Protein AF-A0A803N6E9-F1 (afdb_monomer_lite)

InterPro domains:
  IPR019165 Peptidase M76, ATP23 [PF09768] (80-128)
  IPR019165 Peptidase M76, ATP23 [PTHR21711] (81-131)

Secondary structure (DSSP, 8-state):
----------------------S--HHHHHHHHHHHHTSHHHHHHHHHHHHTT----TTSEE----SS--S-EEETTTEEE-SS-SHHHHHHHHHHHHTTSTT--HHHHHHHHHHHHHHHHH--TTSSS--

Sequence (131 aa):
MEGEAADAKGGTESFSSMVYGDGVSVEECQEMIQRSLRTPMVRFLMENLEKSGCSIGDNFIKAVDCKRKLSGGYVRGGGIMLRGHEQDCVKRRVMKSVMANPHCSETAAKDAMEAVWETCYNDTRPFDRAP

pLDDT: mean 72.36, std 19.23, range [27.7, 93.5]

Structure (mmCIF, N/CA/C/O backbone):
data_AF-A0A803N6E9-F1
#
_entry.id   AF-A0A803N6E9-F1
#
loop_
_atom_site.group_PDB
_atom_site.id
_atom_site.type_symbol
_atom_site.label_atom_id
_atom_site.label_alt_id
_atom_site.label_comp_id
_atom_site.label_asym_id
_atom_site.label_entity_id
_atom_site.label_seq_id
_atom_site.pdbx_PDB_ins_code
_atom_site.Cartn_x
_atom_site.Cartn_y
_atom_site.Cartn_z
_atom_site.occupancy
_atom_site.B_iso_or_equiv
_atom_site.auth_seq_id
_atom_site.auth_comp_id
_atom_site.auth_asym_id
_atom_site.auth_atom_id
_atom_site.pdbx_PDB_model_num
ATOM 1 N N . MET A 1 1 ? 16.951 -7.589 -60.713 1.00 31.94 1 MET A N 1
ATOM 2 C CA . MET A 1 1 ? 18.395 -7.509 -60.454 1.00 31.94 1 MET A CA 1
ATOM 3 C C . MET A 1 1 ? 18.530 -6.630 -59.224 1.00 31.94 1 MET A C 1
ATOM 5 O O . MET A 1 1 ? 18.280 -5.440 -59.336 1.00 31.94 1 MET A O 1
ATOM 9 N N . GLU A 1 2 ? 18.255 -7.250 -58.076 1.00 34.12 2 GLU A N 1
ATOM 10 C CA . GLU A 1 2 ? 19.236 -7.604 -57.018 1.00 34.12 2 GLU A CA 1
ATOM 11 C C . GLU A 1 2 ? 19.085 -6.533 -55.915 1.00 34.12 2 GLU A C 1
ATOM 13 O O . GLU A 1 2 ? 19.160 -5.351 -56.216 1.00 34.12 2 GLU A O 1
ATOM 18 N N . GLY A 1 3 ? 18.685 -6.796 -54.668 1.00 27.70 3 GLY A N 1
ATOM 19 C CA . GLY A 1 3 ? 18.724 -8.030 -53.885 1.00 27.70 3 GLY A CA 1
ATOM 20 C C . GLY A 1 3 ? 20.096 -8.204 -53.238 1.00 27.70 3 GLY A C 1
ATOM 21 O O . GLY A 1 3 ? 20.999 -8.587 -53.958 1.00 27.70 3 GLY A O 1
ATOM 22 N N . GLU A 1 4 ? 20.211 -7.856 -51.944 1.00 28.38 4 GLU A N 1
ATOM 23 C CA . GLU A 1 4 ? 21.059 -8.406 -50.844 1.00 28.38 4 GLU A CA 1
ATOM 24 C C . GLU A 1 4 ? 21.015 -7.355 -49.689 1.00 28.38 4 GLU A C 1
ATOM 26 O O . GLU A 1 4 ? 21.239 -6.178 -49.957 1.00 28.38 4 GLU A O 1
ATOM 31 N N . ALA A 1 5 ? 20.537 -7.557 -48.443 1.00 33.16 5 ALA A N 1
ATOM 32 C CA . ALA A 1 5 ? 20.855 -8.524 -47.365 1.00 33.16 5 ALA A CA 1
ATOM 33 C C . ALA A 1 5 ? 22.368 -8.558 -47.040 1.00 33.16 5 ALA A C 1
ATOM 35 O O . ALA A 1 5 ? 23.160 -8.584 -47.964 1.00 33.16 5 ALA A O 1
ATOM 36 N N . ALA A 1 6 ? 22.911 -8.557 -45.817 1.00 35.72 6 ALA A N 1
ATOM 37 C CA . ALA A 1 6 ? 22.481 -8.621 -44.414 1.00 35.72 6 ALA A CA 1
ATOM 38 C C . ALA A 1 6 ? 23.587 -7.891 -43.575 1.00 35.72 6 ALA A C 1
ATOM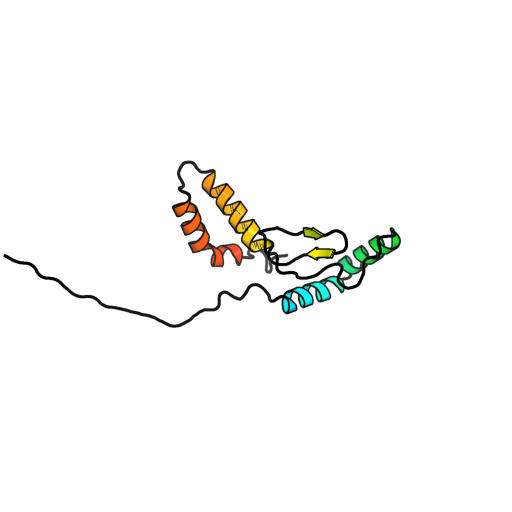 40 O O . ALA A 1 6 ? 24.558 -7.408 -44.148 1.00 35.72 6 ALA A O 1
ATOM 41 N N . ASP A 1 7 ? 23.519 -7.689 -42.257 1.00 31.92 7 ASP A N 1
ATOM 42 C CA . ASP A 1 7 ? 23.885 -8.724 -41.281 1.00 31.92 7 ASP A CA 1
ATOM 43 C C . ASP A 1 7 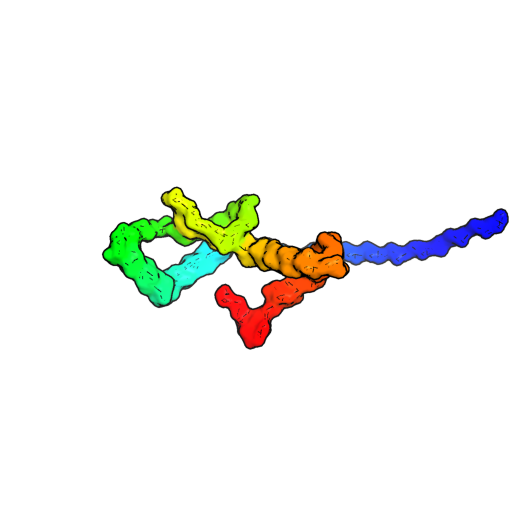? 23.551 -8.294 -39.842 1.00 31.92 7 ASP A C 1
ATOM 45 O O . ASP A 1 7 ? 23.624 -7.121 -39.466 1.00 31.92 7 ASP A O 1
ATOM 49 N N . ALA A 1 8 ? 23.180 -9.292 -39.047 1.00 41.50 8 ALA A N 1
ATOM 50 C CA . ALA A 1 8 ? 22.765 -9.201 -37.664 1.00 41.50 8 ALA A CA 1
ATOM 51 C C . ALA A 1 8 ? 23.941 -9.420 -36.702 1.00 41.50 8 ALA A C 1
ATOM 53 O O . ALA A 1 8 ? 24.670 -10.398 -36.822 1.00 41.50 8 ALA A O 1
ATOM 54 N N . LYS A 1 9 ? 24.019 -8.618 -35.636 1.00 38.91 9 LYS A N 1
ATOM 55 C CA . LYS A 1 9 ? 24.523 -9.066 -34.326 1.00 38.91 9 LYS A CA 1
ATOM 56 C C . LYS A 1 9 ? 23.572 -8.495 -33.271 1.00 38.91 9 LYS A C 1
ATOM 58 O O . LYS A 1 9 ? 23.475 -7.287 -33.132 1.00 38.91 9 LYS A O 1
ATOM 63 N N . GLY A 1 10 ? 22.742 -9.278 -32.586 1.00 30.48 10 GLY A N 1
ATOM 64 C CA . GLY A 1 10 ? 23.069 -10.584 -32.020 1.00 30.48 10 GLY A CA 1
ATOM 65 C C . GLY A 1 10 ? 23.916 -10.381 -30.768 1.00 30.48 10 GLY A C 1
ATOM 66 O O . GLY A 1 10 ? 25.062 -10.808 -30.726 1.00 30.48 10 GLY A O 1
ATOM 67 N N . GLY A 1 11 ? 23.358 -9.663 -29.792 1.00 29.16 11 GLY A N 1
ATOM 68 C CA . GLY A 1 11 ? 23.869 -9.552 -28.432 1.00 29.16 11 GLY A CA 1
ATOM 69 C C . GLY A 1 11 ? 22.787 -10.021 -27.472 1.00 29.16 11 GLY A C 1
ATOM 70 O O . GLY A 1 11 ? 22.051 -9.221 -26.908 1.00 29.16 11 GLY A O 1
ATOM 71 N N . THR A 1 12 ? 22.639 -11.336 -27.344 1.00 37.94 12 THR A N 1
ATOM 72 C CA . THR A 1 12 ? 21.973 -11.960 -26.201 1.00 37.94 12 THR A CA 1
ATOM 73 C C . THR A 1 12 ? 22.853 -11.753 -24.974 1.00 37.94 12 THR A C 1
ATOM 75 O O . THR A 1 12 ? 23.677 -12.609 -24.657 1.00 37.94 12 THR A O 1
ATOM 78 N N . GLU A 1 13 ? 22.689 -10.631 -24.277 1.00 32.31 13 GLU A N 1
ATOM 79 C CA . GLU A 1 13 ? 23.150 -10.526 -22.892 1.00 32.31 13 GLU A CA 1
ATOM 80 C C . GLU A 1 13 ? 22.093 -11.159 -21.989 1.00 32.31 13 GLU A C 1
ATOM 82 O O . GLU A 1 13 ? 21.222 -10.518 -21.409 1.00 32.31 13 GLU A O 1
ATOM 87 N N . SER A 1 14 ? 22.147 -12.486 -21.925 1.00 56.56 14 SER A N 1
ATOM 88 C CA . SER A 1 14 ? 21.583 -13.230 -20.811 1.00 56.56 14 SER A CA 1
ATOM 89 C C . SER A 1 14 ? 22.589 -13.177 -19.668 1.00 56.56 14 SER A C 1
ATOM 91 O O . SER A 1 14 ? 23.546 -13.941 -19.704 1.00 56.56 14 SER A O 1
ATOM 93 N N . PHE A 1 15 ? 22.372 -12.289 -18.696 1.00 40.03 15 PHE A N 1
ATOM 94 C CA . PHE A 1 15 ? 22.654 -12.426 -17.251 1.00 40.03 15 PHE A CA 1
ATOM 95 C C . PHE A 1 15 ? 22.607 -11.008 -16.656 1.00 40.03 15 PHE A C 1
ATOM 97 O O . PHE A 1 15 ? 23.414 -10.163 -16.997 1.00 40.03 15 PHE A O 1
ATOM 104 N N . SER A 1 16 ? 21.685 -10.639 -15.784 1.00 32.72 16 SER A N 1
ATOM 105 C CA . SER A 1 16 ? 21.169 -11.402 -14.664 1.00 32.72 16 SER A CA 1
ATOM 106 C C . SER A 1 16 ? 19.649 -11.393 -14.703 1.00 32.72 16 SER A C 1
ATOM 108 O O . SER A 1 16 ? 19.036 -10.368 -15.002 1.00 32.72 16 SER A O 1
ATOM 110 N N . SER A 1 17 ? 19.036 -12.510 -14.320 1.00 39.56 17 SER A N 1
ATOM 111 C CA . SER A 1 17 ? 17.770 -12.451 -13.603 1.00 39.56 17 SER A CA 1
ATOM 112 C C . SER A 1 17 ? 18.014 -11.604 -12.351 1.00 39.56 17 SER A C 1
ATOM 114 O O . SER A 1 17 ? 18.302 -12.123 -11.271 1.00 39.56 17 SER A O 1
ATOM 116 N N . MET A 1 18 ? 18.014 -10.282 -12.507 1.00 37.03 18 MET A N 1
ATOM 117 C CA . MET A 1 18 ? 18.098 -9.372 -11.389 1.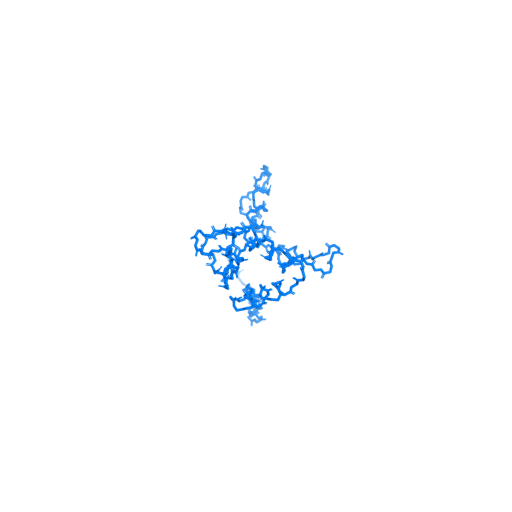00 37.03 18 MET A CA 1
ATOM 118 C C . MET A 1 18 ? 16.714 -9.404 -10.785 1.00 37.03 18 MET A C 1
ATOM 120 O O . MET A 1 18 ? 15.808 -8.709 -11.228 1.00 37.03 18 MET A O 1
ATOM 124 N N . VAL A 1 19 ? 16.580 -10.392 -9.903 1.00 38.50 19 VAL A N 1
ATOM 125 C CA . VAL A 1 19 ? 15.563 -10.598 -8.891 1.00 38.50 19 VAL A CA 1
ATOM 126 C C . VAL A 1 19 ? 14.731 -9.327 -8.791 1.00 38.50 19 VAL A C 1
ATOM 128 O O . VAL A 1 19 ? 15.160 -8.356 -8.168 1.00 38.50 19 VAL A O 1
ATOM 131 N N . TYR A 1 20 ? 13.551 -9.323 -9.428 1.00 40.81 20 TYR A N 1
ATOM 132 C CA . TYR A 1 20 ? 12.439 -8.598 -8.833 1.00 40.81 20 TYR A CA 1
ATOM 133 C C . TYR A 1 20 ? 12.478 -9.078 -7.399 1.00 40.81 20 TYR A C 1
ATOM 135 O O . TYR A 1 20 ? 12.316 -10.281 -7.192 1.00 40.81 20 TYR A O 1
ATOM 143 N N . GLY A 1 21 ? 12.884 -8.212 -6.466 1.00 40.03 21 GLY A N 1
ATOM 144 C CA . GLY A 1 21 ? 12.848 -8.556 -5.058 1.00 40.03 21 GLY A CA 1
ATOM 145 C C . GLY A 1 21 ? 11.444 -9.066 -4.840 1.00 40.03 21 GLY A C 1
ATOM 146 O O . GLY A 1 21 ? 10.509 -8.272 -4.964 1.00 40.03 21 GLY A O 1
ATOM 147 N N . ASP A 1 22 ? 11.307 -10.389 -4.683 1.00 48.09 22 ASP A N 1
ATOM 148 C CA . ASP A 1 22 ? 10.040 -11.030 -4.391 1.00 48.09 22 ASP A CA 1
ATOM 149 C C . ASP A 1 22 ? 9.461 -10.169 -3.286 1.00 48.09 22 ASP A C 1
ATOM 151 O O . ASP A 1 22 ? 10.118 -9.963 -2.261 1.00 48.09 22 ASP A O 1
ATOM 155 N N . GLY A 1 23 ? 8.330 -9.510 -3.561 1.00 56.75 23 GLY A N 1
ATOM 156 C CA . GLY A 1 23 ? 7.743 -8.611 -2.581 1.00 56.75 23 GLY A CA 1
ATOM 157 C C . GLY A 1 23 ? 7.728 -9.346 -1.246 1.00 56.75 23 GLY A C 1
ATOM 158 O O . GLY A 1 23 ? 7.341 -10.510 -1.234 1.00 56.75 23 GLY A O 1
ATOM 159 N N . VAL A 1 24 ? 8.230 -8.696 -0.188 1.00 65.12 24 VAL A N 1
ATOM 160 C CA . VAL A 1 24 ? 8.442 -9.240 1.169 1.00 65.12 24 VAL A CA 1
ATOM 161 C C . VAL A 1 24 ? 7.667 -10.544 1.409 1.00 65.12 24 VAL A C 1
ATOM 163 O O . VAL A 1 24 ? 6.430 -10.531 1.369 1.00 65.12 24 VAL A O 1
ATOM 166 N N . SER A 1 25 ? 8.365 -11.653 1.677 1.00 73.81 25 SER A N 1
ATOM 167 C CA . SER A 1 25 ? 7.775 -12.986 1.914 1.00 73.81 25 SER A CA 1
ATOM 168 C C . SER A 1 25 ? 6.765 -12.993 3.075 1.00 73.81 25 SER A C 1
ATOM 170 O O . SER A 1 25 ? 6.642 -12.010 3.818 1.00 73.81 25 SER A O 1
ATOM 172 N N . VAL A 1 26 ? 5.911 -14.029 3.184 1.00 76.69 26 VAL A N 1
ATOM 173 C CA . VAL A 1 26 ? 4.812 -14.015 4.193 1.00 76.69 26 VAL A CA 1
ATOM 174 C C . VAL A 1 26 ? 5.439 -13.904 5.563 1.00 76.69 26 VAL A C 1
ATOM 176 O O . VAL A 1 26 ? 4.996 -13.114 6.391 1.00 76.69 26 VAL A O 1
ATOM 179 N N . GLU A 1 27 ? 6.520 -14.638 5.720 1.00 80.19 27 GLU A N 1
ATOM 180 C CA . GLU A 1 27 ? 7.378 -14.754 6.870 1.00 80.19 27 GLU A CA 1
ATOM 181 C C . GLU A 1 27 ? 7.992 -13.395 7.229 1.00 80.19 27 GLU A C 1
ATOM 183 O O . GLU A 1 27 ? 7.753 -12.895 8.326 1.00 80.19 27 GLU A O 1
ATOM 188 N N . GLU A 1 28 ? 8.661 -12.716 6.296 1.00 79.31 28 GLU A N 1
ATOM 189 C CA . GLU A 1 28 ? 9.259 -11.395 6.554 1.00 79.31 28 GLU A CA 1
ATOM 190 C C . GLU A 1 28 ? 8.200 -10.322 6.868 1.00 79.31 28 GLU A C 1
ATOM 192 O O . GLU A 1 28 ? 8.394 -9.447 7.716 1.00 79.31 28 GLU A O 1
ATOM 197 N N . CYS A 1 29 ? 7.032 -10.391 6.222 1.00 76.56 29 CYS A N 1
ATOM 198 C CA . CYS A 1 29 ? 5.926 -9.479 6.496 1.00 76.56 29 CYS A CA 1
ATOM 199 C C . CYS A 1 29 ? 5.352 -9.720 7.898 1.00 76.56 29 CYS A C 1
ATOM 201 O O . CYS A 1 29 ? 5.067 -8.764 8.622 1.00 76.56 29 CYS A O 1
ATOM 203 N N . GLN A 1 30 ? 5.241 -10.985 8.315 1.00 82.50 30 GLN A N 1
ATOM 204 C CA . GLN A 1 30 ? 4.876 -11.335 9.686 1.00 82.50 30 GLN A CA 1
ATOM 205 C C . GLN A 1 30 ? 5.901 -10.807 10.686 1.00 82.50 30 GLN A C 1
ATOM 207 O O . GLN A 1 30 ? 5.513 -10.220 11.694 1.00 82.50 30 GLN A O 1
ATOM 212 N N . GLU A 1 31 ? 7.195 -10.943 10.412 1.00 83.38 31 GLU A N 1
ATOM 213 C CA . GLU A 1 31 ? 8.244 -10.427 11.294 1.00 83.38 31 GLU A CA 1
ATOM 214 C C . GLU A 1 31 ? 8.150 -8.909 11.480 1.00 83.38 31 GLU A C 1
ATOM 216 O O . GLU A 1 31 ? 8.244 -8.410 12.607 1.00 83.38 31 GLU A O 1
ATOM 221 N N . MET A 1 32 ? 7.880 -8.164 10.404 1.00 81.12 32 MET A N 1
ATOM 222 C CA . MET A 1 32 ? 7.639 -6.723 10.490 1.00 81.12 32 MET A CA 1
ATOM 223 C C . MET A 1 32 ? 6.401 -6.388 11.325 1.00 81.12 32 MET A C 1
ATOM 225 O O . MET A 1 32 ? 6.457 -5.481 12.157 1.00 81.12 32 MET A O 1
ATOM 229 N N . ILE A 1 33 ? 5.303 -7.132 11.163 1.00 84.25 33 ILE A N 1
ATOM 230 C CA . ILE A 1 33 ? 4.092 -6.965 11.981 1.00 84.25 33 ILE A CA 1
ATOM 231 C C . ILE A 1 33 ? 4.422 -7.190 13.457 1.00 84.25 33 ILE A C 1
ATOM 233 O O . ILE A 1 33 ? 4.121 -6.339 14.294 1.00 84.25 33 ILE A O 1
ATOM 237 N N . GLN A 1 34 ? 5.103 -8.290 13.779 1.00 85.38 34 GLN A N 1
ATOM 238 C CA . GLN A 1 34 ? 5.481 -8.627 15.151 1.00 85.38 34 GLN A CA 1
ATOM 239 C C . GLN A 1 34 ? 6.393 -7.567 15.773 1.00 85.38 34 GLN A C 1
ATOM 241 O O . GLN A 1 34 ? 6.233 -7.202 16.939 1.00 85.38 34 GLN A O 1
ATOM 246 N N . ARG A 1 35 ? 7.329 -7.018 14.998 1.00 86.00 35 ARG A N 1
ATOM 247 C CA . ARG A 1 35 ? 8.193 -5.926 15.452 1.00 86.00 35 ARG A CA 1
ATOM 248 C C . ARG A 1 35 ? 7.399 -4.640 15.704 1.00 86.00 35 ARG A C 1
ATOM 250 O O . ARG A 1 35 ? 7.647 -3.972 16.706 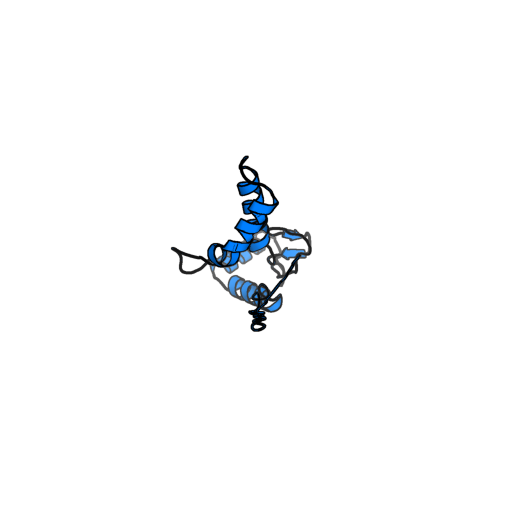1.00 86.00 35 ARG A O 1
ATOM 257 N N . SER A 1 36 ? 6.423 -4.326 14.856 1.00 84.19 36 SER A N 1
ATOM 258 C CA . SER A 1 36 ? 5.539 -3.165 15.017 1.00 84.19 36 SER A CA 1
ATOM 259 C C . SER A 1 36 ? 4.635 -3.282 16.244 1.00 84.19 36 SER A C 1
ATOM 261 O O . SER A 1 36 ? 4.487 -2.304 16.976 1.00 84.19 36 SER A O 1
ATOM 263 N N . LEU A 1 37 ? 4.111 -4.478 16.541 1.00 84.81 37 LEU A N 1
ATOM 264 C CA . LEU A 1 37 ? 3.310 -4.748 17.745 1.00 84.81 37 LEU A CA 1
ATOM 265 C C . LEU A 1 37 ? 4.086 -4.502 19.052 1.00 84.81 37 LEU A C 1
ATOM 267 O O . LEU A 1 37 ? 3.483 -4.199 20.079 1.00 84.81 37 LEU A O 1
ATOM 271 N N . ARG A 1 38 ? 5.425 -4.567 19.021 1.00 84.25 38 ARG A N 1
ATOM 272 C CA . ARG A 1 38 ? 6.289 -4.256 20.176 1.00 84.25 38 ARG A CA 1
ATOM 273 C C . ARG A 1 38 ? 6.495 -2.756 20.400 1.00 84.25 38 ARG A C 1
ATOM 275 O O . ARG A 1 38 ? 7.027 -2.371 21.441 1.00 84.25 38 ARG A O 1
ATOM 282 N N . THR A 1 39 ? 6.121 -1.901 19.447 1.00 86.94 39 THR A N 1
ATOM 283 C CA . THR A 1 39 ? 6.288 -0.450 19.600 1.00 86.94 39 THR A CA 1
ATOM 284 C C . THR A 1 39 ? 5.299 0.102 20.636 1.00 86.94 39 THR A C 1
ATOM 286 O O . THR A 1 39 ? 4.151 -0.348 20.695 1.00 86.94 39 THR A O 1
ATOM 289 N N . PRO A 1 40 ? 5.695 1.093 21.459 1.00 88.31 40 PRO A N 1
ATOM 290 C CA . PRO A 1 40 ? 4.855 1.593 22.549 1.00 88.31 40 PRO A CA 1
ATOM 291 C C . PRO A 1 40 ? 3.528 2.182 22.059 1.00 88.31 40 PRO A C 1
ATOM 293 O O . PRO A 1 40 ? 2.523 2.064 22.752 1.00 88.31 40 PRO A O 1
ATOM 296 N N . MET A 1 41 ? 3.510 2.763 20.856 1.00 87.06 41 MET A N 1
ATOM 297 C CA . MET A 1 41 ? 2.296 3.309 20.244 1.00 87.06 41 MET A CA 1
ATOM 298 C C . MET A 1 41 ? 1.289 2.212 19.888 1.00 87.06 41 MET A C 1
ATOM 300 O O . MET A 1 41 ? 0.117 2.314 20.243 1.00 87.06 41 MET A O 1
ATOM 304 N N . VAL A 1 42 ? 1.738 1.144 19.222 1.00 86.00 42 VAL A N 1
ATOM 305 C CA . VAL A 1 42 ? 0.850 0.044 18.822 1.00 86.00 42 VAL A CA 1
ATOM 306 C C . VAL A 1 42 ? 0.404 -0.755 20.043 1.00 86.00 42 VAL A C 1
ATOM 308 O O . VAL A 1 42 ? -0.770 -1.098 20.145 1.00 86.00 42 VAL A O 1
ATOM 311 N N . ARG A 1 43 ? 1.293 -0.969 21.021 1.00 86.75 43 ARG A N 1
ATOM 312 C CA . ARG A 1 43 ? 0.928 -1.594 22.297 1.00 86.75 43 ARG A CA 1
ATOM 313 C C . ARG A 1 43 ? -0.149 -0.793 23.034 1.00 86.75 43 ARG A C 1
ATOM 315 O O . ARG A 1 43 ? -1.154 -1.365 23.438 1.00 86.75 43 ARG A O 1
ATOM 322 N N . PHE A 1 44 ? 0.015 0.529 23.141 1.00 90.56 44 PHE A N 1
ATOM 323 C CA . PHE A 1 44 ? -0.993 1.407 23.742 1.00 90.56 44 PHE A CA 1
ATOM 324 C C . PHE A 1 44 ? -2.346 1.307 23.025 1.00 90.56 44 PHE A C 1
ATOM 326 O O . PHE A 1 44 ? -3.386 1.235 23.679 1.00 90.56 44 PHE A O 1
ATOM 333 N N . LEU A 1 45 ? -2.350 1.273 21.689 1.00 88.62 45 LEU A N 1
ATOM 334 C CA . LEU A 1 45 ? -3.573 1.077 20.910 1.00 88.62 45 LEU A CA 1
ATOM 335 C C . LEU A 1 45 ? -4.253 -0.259 21.254 1.00 88.62 45 LEU A C 1
ATOM 337 O O . LEU A 1 45 ? -5.447 -0.266 21.546 1.00 88.62 45 LEU A O 1
ATOM 341 N N . MET A 1 46 ? -3.501 -1.365 21.261 1.00 86.75 46 MET A N 1
ATOM 342 C CA . MET A 1 46 ? -4.039 -2.699 21.560 1.00 86.75 46 MET A CA 1
ATOM 343 C C . MET A 1 46 ? -4.635 -2.781 22.968 1.00 86.75 46 MET A C 1
ATOM 345 O O . MET A 1 46 ? -5.772 -3.218 23.124 1.00 86.75 46 MET A O 1
ATOM 349 N N . GLU A 1 47 ? -3.934 -2.257 23.975 1.00 88.56 47 GLU A N 1
ATOM 350 C CA . GLU A 1 47 ? -4.422 -2.223 25.360 1.00 88.56 47 GLU A CA 1
ATOM 351 C C . GLU A 1 47 ? -5.745 -1.448 25.502 1.00 88.56 47 GLU A C 1
ATOM 353 O O . GLU A 1 47 ? -6.612 -1.816 26.294 1.00 88.56 47 GLU A O 1
ATOM 358 N N . ASN A 1 48 ? -5.926 -0.355 24.752 1.00 90.94 48 ASN A N 1
ATOM 359 C CA . ASN A 1 48 ? -7.172 0.418 24.790 1.00 90.94 48 ASN A CA 1
ATOM 360 C C . ASN A 1 48 ? -8.328 -0.291 24.077 1.00 90.94 48 ASN A C 1
ATOM 362 O O . ASN A 1 48 ? -9.477 -0.178 24.511 1.00 90.94 48 ASN A O 1
ATOM 366 N N . LEU A 1 49 ? -8.040 -1.033 23.008 1.00 87.50 49 LEU A N 1
ATOM 367 C CA . LEU A 1 49 ? -9.040 -1.854 22.329 1.00 87.50 49 LEU A CA 1
ATOM 368 C C . LEU A 1 49 ? -9.520 -2.984 23.250 1.00 87.50 49 LEU A C 1
ATOM 370 O O . LEU A 1 49 ? -10.729 -3.162 23.407 1.00 87.50 49 LEU A O 1
ATOM 374 N N . GLU A 1 50 ? -8.606 -3.653 23.953 1.00 88.56 50 GLU A N 1
ATOM 375 C CA . GLU A 1 50 ? -8.948 -4.664 24.960 1.00 88.56 50 GLU A CA 1
ATOM 376 C C . GLU A 1 50 ? -9.790 -4.087 26.102 1.00 88.56 50 GLU A C 1
ATOM 378 O O . GLU A 1 50 ? -10.840 -4.639 26.436 1.00 88.56 50 GLU A O 1
ATOM 383 N N . LYS A 1 51 ? -9.395 -2.930 26.652 1.00 90.06 51 LYS A N 1
ATOM 384 C CA . LYS A 1 51 ? -10.171 -2.221 27.690 1.00 90.06 51 LYS A CA 1
ATOM 385 C C . LYS A 1 51 ? -11.575 -1.837 27.226 1.00 90.06 51 LYS A C 1
ATOM 387 O O . LYS A 1 51 ? -12.489 -1.768 28.041 1.00 90.06 51 LYS A O 1
ATOM 392 N N . SER A 1 52 ? -11.751 -1.614 25.926 1.00 90.31 52 SER A N 1
ATOM 393 C CA . SER A 1 52 ? -13.046 -1.317 25.306 1.00 90.31 52 SER A CA 1
ATOM 394 C C . SER A 1 52 ? -13.882 -2.576 25.024 1.00 90.31 52 SER A C 1
ATOM 396 O O . SER A 1 52 ? -14.935 -2.485 24.397 1.00 90.31 52 SER A O 1
ATOM 398 N N . GLY A 1 53 ? -13.429 -3.757 25.458 1.00 88.31 53 GLY A N 1
ATOM 399 C CA . GLY A 1 53 ? -14.120 -5.032 25.257 1.00 88.31 53 GLY A CA 1
ATOM 400 C C . GLY A 1 53 ? -13.868 -5.671 23.890 1.00 88.31 53 GLY A C 1
ATOM 401 O O . GLY A 1 53 ? -14.542 -6.637 23.532 1.00 88.31 53 GLY A O 1
ATOM 402 N N . CYS A 1 54 ? -12.910 -5.161 23.111 1.00 80.88 54 CYS A N 1
ATOM 403 C CA . CYS A 1 54 ? -12.482 -5.791 21.868 1.00 80.88 54 CYS A CA 1
ATOM 404 C C . CYS A 1 54 ? -11.348 -6.775 22.170 1.00 80.88 54 CYS A C 1
ATOM 406 O O . CYS A 1 54 ? -10.193 -6.381 22.291 1.00 80.88 54 CYS A O 1
ATOM 408 N N . SER A 1 55 ? -11.668 -8.065 22.287 1.00 75.69 55 SER A N 1
ATOM 409 C CA . SER A 1 55 ? -10.664 -9.122 22.431 1.00 75.69 55 SER A CA 1
ATOM 410 C C . SER A 1 55 ? -9.916 -9.327 21.109 1.00 75.69 55 SER A C 1
ATOM 412 O O . SER A 1 55 ? -10.455 -9.908 20.160 1.00 75.69 55 SER A O 1
ATOM 414 N N . ILE A 1 56 ? -8.684 -8.830 21.046 1.00 80.38 56 ILE A N 1
ATOM 415 C CA . ILE A 1 56 ? -7.777 -8.944 19.903 1.00 80.38 56 ILE A CA 1
ATOM 416 C C . ILE A 1 56 ? -6.836 -10.118 20.185 1.00 80.38 56 ILE A C 1
ATOM 418 O O . ILE A 1 56 ? -5.956 -10.018 21.025 1.00 80.38 56 ILE A O 1
ATOM 422 N N . GLY A 1 57 ? -7.053 -11.257 19.525 1.00 72.75 57 GLY A N 1
ATOM 423 C CA . GLY A 1 57 ? -6.213 -12.444 19.720 1.00 72.75 57 GLY A CA 1
ATOM 424 C C . GLY A 1 57 ? -4.851 -12.353 19.024 1.00 72.75 57 GLY A C 1
ATOM 425 O O . GLY A 1 57 ? -4.659 -11.558 18.097 1.00 72.75 57 GLY A O 1
ATOM 426 N N . ASP A 1 58 ? -3.931 -13.241 19.409 1.00 72.31 58 ASP A N 1
ATOM 427 C CA . ASP A 1 58 ?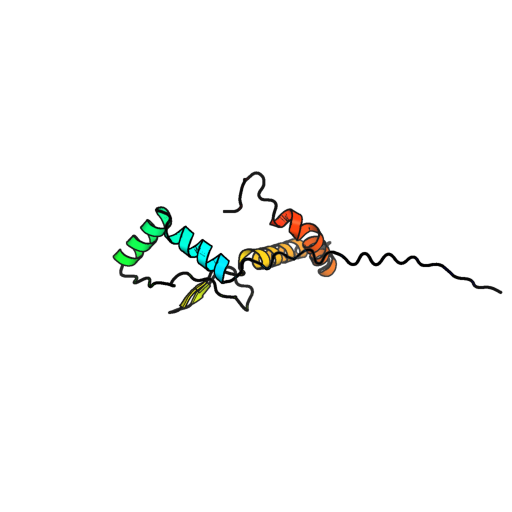 -2.685 -13.468 18.676 1.00 72.31 58 ASP A CA 1
ATOM 428 C C . ASP A 1 58 ? -3.026 -13.810 17.214 1.00 72.31 58 ASP A C 1
ATOM 430 O O . ASP A 1 58 ? -3.839 -14.699 16.950 1.00 72.31 58 ASP A O 1
ATOM 434 N N . ASN A 1 59 ? -2.425 -13.099 16.254 1.00 72.56 59 ASN A N 1
ATOM 435 C CA . ASN A 1 59 ? -2.738 -13.127 14.810 1.00 72.56 59 ASN A CA 1
ATOM 436 C C . ASN A 1 59 ? -3.939 -12.285 14.345 1.00 72.56 59 ASN A C 1
ATOM 438 O O . ASN A 1 59 ? -4.392 -12.445 13.207 1.00 72.56 59 ASN A O 1
ATOM 442 N N . PHE A 1 60 ? -4.440 -11.354 15.165 1.00 83.00 60 PHE A N 1
ATOM 443 C CA . PHE A 1 60 ? -5.434 -10.384 14.695 1.00 83.00 60 PHE A CA 1
ATOM 444 C C . PHE A 1 60 ? -4.907 -9.497 13.561 1.00 83.00 60 PHE A C 1
ATOM 446 O O . PHE A 1 60 ? -5.672 -9.114 12.683 1.00 83.00 60 PHE A O 1
ATOM 453 N N . ILE A 1 61 ? -3.610 -9.185 13.553 1.00 85.50 61 ILE A N 1
ATOM 454 C CA . ILE A 1 61 ? -2.926 -8.567 12.414 1.00 85.50 61 ILE A CA 1
ATOM 455 C C . ILE A 1 61 ? -2.010 -9.624 11.809 1.00 85.50 61 ILE A C 1
ATOM 457 O O . ILE A 1 61 ? -1.160 -10.165 12.513 1.00 85.50 61 ILE A O 1
ATOM 461 N N . LYS A 1 62 ? -2.183 -9.929 10.520 1.00 82.62 62 LYS A N 1
ATOM 462 C CA . LYS A 1 62 ? -1.409 -10.975 9.843 1.00 82.62 62 LYS A CA 1
ATOM 463 C C . LYS A 1 62 ? -1.089 -10.638 8.389 1.00 82.62 62 LYS A C 1
ATOM 465 O O . LYS A 1 62 ? -1.873 -10.016 7.673 1.00 82.62 62 LYS A O 1
ATOM 470 N N . ALA A 1 63 ? 0.057 -11.119 7.931 1.00 79.38 63 ALA A N 1
ATOM 471 C CA . ALA A 1 63 ? 0.388 -11.201 6.522 1.00 79.38 63 ALA A CA 1
ATOM 472 C C . ALA A 1 63 ? -0.429 -12.323 5.868 1.00 79.38 63 ALA A C 1
ATOM 474 O O . ALA A 1 63 ? -0.428 -13.464 6.332 1.00 79.38 63 ALA A O 1
ATOM 475 N N . VAL A 1 64 ? -1.129 -11.991 4.788 1.00 76.88 64 VAL A N 1
ATOM 476 C CA . VAL A 1 64 ? -1.863 -12.942 3.947 1.00 76.88 64 VAL A CA 1
ATOM 477 C C . VAL A 1 64 ? -1.675 -12.518 2.503 1.00 76.88 64 VAL A C 1
ATOM 479 O O . VAL A 1 64 ? -1.846 -11.340 2.193 1.00 76.88 64 VAL A O 1
ATOM 482 N N . ASP A 1 65 ? -1.384 -13.471 1.622 1.00 69.56 65 ASP A N 1
ATOM 483 C CA . ASP A 1 65 ? -1.401 -13.223 0.184 1.00 69.56 65 ASP A CA 1
ATOM 484 C C . ASP A 1 65 ? -2.805 -12.883 -0.303 1.00 69.56 65 ASP A C 1
ATOM 486 O O . ASP A 1 65 ? -3.713 -13.721 -0.378 1.00 69.56 65 ASP A O 1
ATOM 490 N N . CYS A 1 66 ? -2.991 -11.613 -0.645 1.00 63.06 66 CYS A N 1
ATOM 491 C CA . CYS A 1 66 ? -4.241 -11.141 -1.199 1.00 63.06 66 CYS A CA 1
ATOM 492 C C . CYS A 1 66 ? -4.326 -11.544 -2.673 1.00 63.06 66 CYS A C 1
ATOM 494 O O . CYS A 1 66 ? -3.732 -10.915 -3.540 1.00 63.06 66 CYS A O 1
ATOM 496 N N . LYS A 1 67 ? -5.152 -12.552 -2.987 1.00 57.09 67 LYS A N 1
ATOM 497 C CA . LYS A 1 67 ? -5.451 -12.942 -4.385 1.00 57.09 67 LYS A CA 1
ATOM 498 C C . LYS A 1 67 ? -6.128 -11.832 -5.207 1.00 57.09 67 LYS A C 1
ATOM 500 O O . LYS A 1 67 ? -6.252 -11.949 -6.422 1.00 57.09 67 LYS A O 1
ATOM 505 N N . ARG A 1 68 ? -6.642 -10.785 -4.553 1.00 57.22 68 ARG A N 1
ATOM 506 C CA . ARG A 1 68 ? -7.278 -9.615 -5.173 1.00 57.22 68 ARG A CA 1
ATOM 507 C C . ARG A 1 68 ? -6.498 -8.363 -4.782 1.00 57.22 68 ARG A C 1
ATOM 509 O O . ARG A 1 68 ? -6.088 -8.251 -3.631 1.00 57.22 68 ARG A O 1
ATOM 516 N N . LYS A 1 69 ? -6.388 -7.407 -5.711 1.00 55.25 69 LYS A N 1
ATOM 517 C CA . LYS A 1 69 ? -5.718 -6.103 -5.546 1.00 55.25 69 LYS A CA 1
ATOM 518 C C . LYS A 1 69 ? -6.460 -5.186 -4.564 1.00 55.25 69 LYS A C 1
ATOM 520 O O . LYS A 1 69 ? -7.127 -4.233 -4.965 1.00 55.25 69 LYS A O 1
ATOM 525 N N . LEU A 1 70 ? -6.428 -5.519 -3.281 1.00 56.38 70 LEU A N 1
ATOM 526 C CA . LEU A 1 70 ? -6.993 -4.714 -2.197 1.00 56.38 70 LEU A CA 1
ATOM 527 C C . LEU A 1 70 ? -5.871 -3.893 -1.553 1.00 56.38 70 LEU A C 1
ATOM 529 O O . LEU A 1 70 ? -4.716 -4.272 -1.667 1.00 56.38 70 LEU A O 1
ATOM 533 N N . SER A 1 71 ? -6.191 -2.776 -0.897 1.00 51.75 71 SER A N 1
ATOM 534 C CA . SER A 1 71 ? -5.218 -1.869 -0.241 1.00 51.75 71 SER A CA 1
ATOM 535 C C . SER A 1 71 ? -5.120 -2.077 1.276 1.00 51.75 71 SER A C 1
ATOM 537 O O . SER A 1 71 ? -4.671 -1.200 2.002 1.00 51.75 71 SER A O 1
ATOM 539 N N . GLY A 1 72 ? -5.619 -3.209 1.752 1.00 63.53 72 GLY A N 1
ATOM 540 C CA . GLY A 1 72 ? -5.891 -3.502 3.150 1.00 63.53 72 GLY A CA 1
ATOM 541 C C . GLY A 1 72 ? -7.258 -4.154 3.243 1.00 63.53 72 GLY A C 1
ATOM 542 O O . GLY A 1 72 ? -8.123 -3.934 2.389 1.00 63.53 72 GLY A O 1
ATOM 543 N N . GLY A 1 73 ? -7.474 -4.972 4.264 1.00 71.19 73 GLY A N 1
ATOM 544 C CA . GLY A 1 73 ? -8.785 -5.558 4.490 1.00 71.19 73 GLY A CA 1
ATOM 545 C C . GLY A 1 73 ? -8.960 -6.039 5.915 1.00 71.19 73 GLY A C 1
ATOM 546 O O . GLY A 1 73 ? -8.039 -6.593 6.508 1.00 71.19 73 GLY A O 1
ATOM 547 N N . TYR A 1 74 ? -10.166 -5.849 6.440 1.00 78.00 74 TYR A N 1
ATOM 548 C CA . TYR A 1 74 ? -10.632 -6.551 7.625 1.00 78.00 74 TYR A CA 1
ATOM 549 C C . TYR A 1 74 ? -11.558 -7.680 7.188 1.00 78.00 74 TYR A C 1
ATOM 551 O O . TYR A 1 74 ? -12.521 -7.457 6.450 1.00 78.00 74 TYR A O 1
ATOM 559 N N . VAL A 1 75 ? -11.279 -8.890 7.662 1.00 72.62 75 VAL A N 1
ATOM 560 C CA . VAL A 1 75 ? -12.184 -10.030 7.513 1.00 72.62 75 VAL A CA 1
ATOM 561 C C . VAL A 1 75 ? -12.832 -10.296 8.862 1.00 72.62 75 VAL A C 1
ATOM 563 O O . VAL A 1 75 ? -12.143 -10.446 9.873 1.00 72.62 75 VAL A O 1
ATOM 566 N N . ARG A 1 76 ? -14.166 -10.392 8.886 1.00 74.88 76 ARG A N 1
ATOM 567 C CA . ARG A 1 76 ? -14.911 -10.737 10.103 1.00 74.88 76 ARG A CA 1
ATOM 568 C C . ARG A 1 76 ? -14.433 -12.095 10.627 1.00 74.88 76 ARG A C 1
ATOM 570 O O . ARG A 1 76 ? -14.493 -13.085 9.907 1.00 74.88 76 ARG A O 1
ATOM 577 N N . GLY A 1 77 ? -13.936 -12.119 11.864 1.00 73.94 77 GLY A N 1
ATOM 578 C CA . GLY A 1 77 ? -13.337 -13.309 12.487 1.00 73.94 77 GLY A CA 1
ATOM 579 C C . GLY A 1 77 ? -11.934 -13.680 11.979 1.00 73.94 77 GLY A C 1
ATOM 580 O O . GLY A 1 77 ? -11.338 -14.615 12.497 1.00 73.94 77 GLY A O 1
ATOM 581 N N . GLY A 1 78 ? -11.400 -12.958 10.988 1.00 70.62 78 GLY A N 1
ATOM 582 C CA . GLY A 1 78 ? -10.094 -13.215 10.374 1.00 70.62 78 GLY A CA 1
ATOM 583 C C . GLY A 1 78 ? -9.028 -12.148 10.641 1.00 70.62 78 GLY A C 1
ATOM 584 O O . GLY A 1 78 ? -7.854 -12.442 10.426 1.00 70.62 78 GLY A O 1
ATOM 585 N N . GLY A 1 79 ? -9.416 -10.956 11.106 1.00 79.50 79 GLY A N 1
ATOM 586 C CA . GLY A 1 79 ? -8.493 -9.876 11.467 1.00 79.50 79 GLY A CA 1
ATOM 587 C C . GLY A 1 79 ? -8.113 -8.949 10.305 1.00 79.50 79 GLY A C 1
ATOM 588 O O . GLY A 1 79 ? -8.756 -8.954 9.251 1.00 79.50 79 GLY A O 1
ATOM 589 N N . ILE A 1 80 ? -7.087 -8.125 10.528 1.00 82.00 80 ILE A N 1
ATOM 590 C CA . ILE A 1 80 ? -6.495 -7.186 9.567 1.00 82.00 80 ILE A CA 1
ATOM 591 C C . ILE A 1 80 ? -5.426 -7.909 8.740 1.00 82.00 80 ILE A C 1
ATOM 593 O O . ILE A 1 80 ? -4.521 -8.541 9.287 1.00 82.00 80 ILE A O 1
ATOM 597 N N . MET A 1 81 ? -5.515 -7.781 7.416 1.00 75.06 81 MET A N 1
ATOM 598 C CA . MET A 1 81 ? -4.548 -8.320 6.454 1.00 75.06 81 MET A CA 1
ATOM 599 C C . MET A 1 81 ? -3.725 -7.181 5.844 1.00 75.06 81 MET A C 1
ATOM 601 O O . MET A 1 81 ? -4.302 -6.140 5.528 1.00 75.06 81 MET A O 1
ATOM 605 N N . LEU A 1 82 ? -2.402 -7.371 5.714 1.00 67.62 82 LEU A N 1
ATOM 606 C CA . LEU A 1 82 ? -1.461 -6.282 5.387 1.00 67.62 82 LEU A CA 1
ATOM 607 C C . LEU A 1 82 ? -0.595 -6.460 4.122 1.00 67.62 82 LEU A C 1
ATOM 609 O 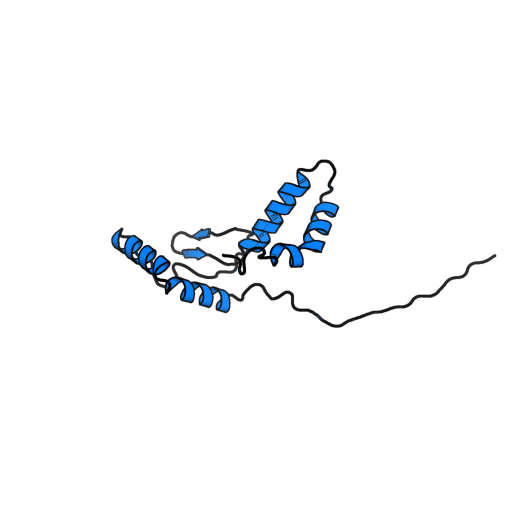O . LEU A 1 82 ? 0.129 -5.535 3.761 1.00 67.62 82 LEU A O 1
ATOM 613 N N . ARG A 1 83 ? -0.653 -7.591 3.412 1.00 65.56 83 ARG A N 1
ATOM 614 C CA . ARG A 1 83 ? 0.276 -7.872 2.301 1.00 65.56 83 ARG A CA 1
ATOM 615 C C . ARG A 1 83 ? -0.367 -7.687 0.915 1.00 65.56 83 ARG A C 1
ATOM 617 O O . ARG A 1 83 ? -1.492 -8.124 0.680 1.00 65.56 83 ARG A O 1
ATOM 624 N N . GLY A 1 84 ? 0.386 -7.068 -0.008 1.00 59.53 84 GLY A N 1
ATOM 625 C CA . GLY A 1 84 ? 0.008 -6.837 -1.415 1.00 59.53 84 GLY A CA 1
ATOM 626 C C . GLY A 1 84 ? -0.671 -5.486 -1.686 1.00 59.53 84 GLY A C 1
ATOM 627 O O . GLY A 1 84 ? -1.306 -5.304 -2.720 1.00 59.53 84 GLY A O 1
ATOM 628 N N . HIS A 1 85 ? -0.592 -4.548 -0.741 1.00 59.31 85 HIS A N 1
ATOM 629 C CA . HIS A 1 85 ? -1.483 -3.386 -0.691 1.00 59.31 85 HIS A CA 1
ATOM 630 C C . HIS A 1 85 ? -0.947 -2.102 -1.312 1.00 59.31 85 HIS A C 1
ATOM 632 O O . HIS A 1 85 ? -1.743 -1.286 -1.780 1.00 59.31 85 HIS A O 1
ATOM 638 N N . GLU A 1 86 ? 0.367 -1.907 -1.317 1.00 66.81 86 GLU A N 1
ATOM 639 C CA . GLU A 1 86 ? 0.951 -0.617 -1.677 1.00 66.81 86 GLU A CA 1
ATOM 640 C C . GLU A 1 86 ? 1.190 -0.520 -3.190 1.00 66.81 86 GLU A C 1
ATOM 642 O O . GLU A 1 86 ? 0.546 0.290 -3.858 1.00 66.81 86 GLU A O 1
ATOM 647 N N . GLN A 1 87 ? 1.984 -1.428 -3.762 1.00 72.88 87 GLN A N 1
ATOM 648 C CA . GLN A 1 87 ? 2.352 -1.394 -5.182 1.00 72.88 87 GLN A CA 1
ATOM 649 C C . GLN A 1 87 ? 1.144 -1.425 -6.126 1.00 72.88 87 GLN A C 1
ATOM 651 O O . GLN A 1 87 ? 0.982 -0.546 -6.968 1.00 72.88 87 GLN A O 1
ATOM 656 N N . ASP A 1 88 ? 0.241 -2.394 -5.964 1.00 73.38 88 ASP A N 1
ATOM 657 C CA . ASP A 1 88 ? -0.921 -2.542 -6.848 1.00 73.38 88 ASP A CA 1
ATOM 658 C C . ASP A 1 88 ? -1.921 -1.381 -6.721 1.00 73.38 88 ASP A C 1
ATOM 660 O O . ASP A 1 88 ? -2.538 -0.965 -7.708 1.00 73.38 88 ASP A O 1
ATOM 664 N N . CYS A 1 89 ? -2.089 -0.829 -5.514 1.00 72.69 89 CYS A N 1
ATOM 665 C CA . CYS A 1 89 ? -2.920 0.353 -5.301 1.00 72.69 89 CYS A CA 1
ATOM 666 C C . CYS A 1 89 ? -2.328 1.570 -6.007 1.00 72.69 89 CYS A C 1
ATOM 668 O O . CYS A 1 89 ? -3.057 2.300 -6.689 1.00 72.69 89 CYS A O 1
ATOM 670 N N . VAL A 1 90 ? -1.016 1.765 -5.864 1.00 80.44 90 VAL A N 1
ATOM 671 C CA . VAL A 1 90 ? -0.285 2.865 -6.484 1.00 80.44 90 VAL A CA 1
ATOM 672 C C . VAL A 1 90 ? -0.323 2.717 -8.009 1.00 80.44 90 VAL A C 1
ATOM 674 O O . VAL A 1 90 ? -0.796 3.645 -8.662 1.00 80.44 90 VAL A O 1
ATOM 677 N N . LYS A 1 91 ? -0.027 1.537 -8.582 1.00 84.00 91 LYS A N 1
ATOM 678 C CA . LYS A 1 91 ? -0.178 1.268 -10.030 1.00 84.00 91 LYS A CA 1
ATOM 679 C C . LYS A 1 91 ? -1.593 1.576 -10.526 1.00 84.00 91 LYS A C 1
ATOM 681 O O . LYS A 1 91 ? -1.776 2.285 -11.513 1.00 84.00 91 LYS A O 1
ATOM 686 N N . ARG A 1 92 ? -2.631 1.127 -9.808 1.00 82.44 92 ARG A N 1
ATOM 687 C CA . ARG A 1 92 ? -4.032 1.406 -10.174 1.00 82.44 92 ARG A CA 1
ATOM 688 C C . ARG A 1 92 ? -4.354 2.904 -10.156 1.00 82.44 92 ARG A C 1
ATOM 690 O O . ARG A 1 92 ? -5.080 3.383 -11.028 1.00 82.44 92 ARG A O 1
ATOM 697 N N . ARG A 1 93 ? -3.873 3.644 -9.151 1.00 83.31 93 ARG A N 1
ATOM 698 C CA . ARG A 1 93 ? -4.103 5.095 -9.047 1.00 83.31 93 ARG A CA 1
ATOM 699 C C . ARG A 1 93 ? -3.348 5.866 -10.125 1.00 83.31 93 ARG A C 1
ATOM 701 O O . ARG A 1 93 ? -3.947 6.763 -10.712 1.00 83.31 93 ARG A O 1
ATOM 708 N N . VAL A 1 94 ? -2.105 5.484 -10.416 1.00 88.44 94 VAL A N 1
ATOM 709 C CA . VAL A 1 94 ? -1.306 6.061 -11.505 1.00 88.44 94 VAL A CA 1
ATOM 710 C C . VAL A 1 94 ? -2.023 5.860 -12.835 1.00 88.44 94 VAL A C 1
ATOM 712 O O . VAL A 1 94 ? -2.320 6.846 -13.501 1.00 88.44 94 VAL A O 1
ATOM 715 N N . MET A 1 95 ? -2.441 4.632 -13.161 1.00 89.81 95 MET A N 1
ATOM 716 C CA . MET A 1 95 ? -3.194 4.362 -14.392 1.00 89.81 95 MET A CA 1
ATOM 717 C C . MET A 1 95 ? -4.478 5.190 -14.477 1.00 89.81 95 MET A C 1
ATOM 719 O O . MET A 1 95 ? -4.734 5.814 -15.500 1.00 89.81 95 MET A O 1
ATOM 723 N N . LYS A 1 96 ? -5.263 5.277 -13.395 1.00 88.75 96 LYS A N 1
ATOM 724 C CA . LYS A 1 96 ? -6.477 6.111 -13.379 1.00 88.75 96 LYS A CA 1
ATOM 725 C C . LYS A 1 96 ? -6.170 7.594 -13.626 1.00 88.75 96 LYS A C 1
ATOM 727 O O . LYS A 1 96 ? -6.964 8.272 -14.268 1.00 88.75 96 LYS A O 1
ATOM 732 N N . SER A 1 97 ? -5.050 8.092 -13.105 1.00 90.50 97 SER A N 1
ATOM 733 C CA . SER A 1 97 ? -4.627 9.482 -13.278 1.00 90.50 97 SER A CA 1
ATOM 734 C C . SER A 1 97 ? -4.138 9.760 -14.697 1.00 90.50 97 SER A C 1
ATOM 736 O O . SER A 1 97 ? -4.555 10.740 -15.303 1.00 90.50 97 SER A O 1
ATOM 738 N N . VAL A 1 98 ? -3.273 8.900 -15.240 1.00 89.69 98 VAL A N 1
ATOM 739 C CA . VAL A 1 98 ? -2.696 9.075 -16.581 1.00 89.69 98 VAL A CA 1
ATOM 740 C C . VAL A 1 98 ? -3.774 8.921 -17.655 1.00 89.69 98 VAL A C 1
ATOM 742 O O . VAL A 1 98 ? -3.839 9.728 -18.575 1.00 89.69 98 VAL A O 1
ATOM 745 N N . MET A 1 99 ? -4.696 7.970 -17.482 1.00 89.75 99 MET A N 1
ATOM 746 C CA . MET A 1 99 ? -5.834 7.767 -18.386 1.00 89.75 99 MET A CA 1
ATOM 747 C C . MET A 1 99 ? -6.877 8.885 -18.350 1.00 89.75 99 MET A C 1
ATOM 749 O O . MET A 1 99 ? -7.706 8.974 -19.250 1.00 89.75 99 MET A O 1
ATOM 753 N N . ALA A 1 100 ? -6.861 9.745 -17.328 1.00 91.75 100 ALA A N 1
ATOM 754 C CA . ALA A 1 100 ? -7.703 10.937 -17.317 1.00 91.75 100 ALA A CA 1
ATOM 755 C C . ALA A 1 100 ? -7.193 12.022 -18.287 1.00 91.75 100 ALA A C 1
ATOM 757 O O . ALA A 1 100 ? -7.914 12.982 -18.550 1.00 91.75 100 ALA A O 1
ATOM 758 N N . ASN A 1 101 ? -5.972 11.883 -18.820 1.00 90.94 101 ASN A N 1
ATOM 759 C CA . ASN A 1 101 ? -5.424 12.775 -19.834 1.00 90.94 101 ASN A CA 1
ATOM 760 C C . ASN A 1 101 ? -5.916 12.365 -21.241 1.00 90.94 101 ASN A C 1
ATOM 762 O O . ASN A 1 101 ? -5.565 11.277 -21.700 1.00 90.94 101 ASN A O 1
ATOM 766 N N . PRO A 1 102 ? -6.638 13.239 -21.974 1.00 92.69 102 PRO A N 1
ATOM 767 C CA . PRO A 1 102 ? -7.126 12.947 -23.328 1.00 92.69 102 PRO A CA 1
ATOM 768 C C . PRO A 1 102 ? -6.034 12.618 -24.357 1.00 92.69 102 PRO A C 1
ATOM 770 O O . PRO A 1 102 ? -6.331 12.050 -25.404 1.00 92.69 102 PRO A O 1
ATOM 773 N N . HIS A 1 103 ? -4.780 12.987 -24.087 1.00 92.88 103 HIS A N 1
ATOM 774 C CA . HIS A 1 103 ? -3.647 12.766 -24.989 1.00 92.88 103 HIS A CA 1
ATOM 775 C C . HIS A 1 103 ? -2.904 11.449 -24.744 1.00 92.88 103 HIS A C 1
ATOM 777 O O . HIS A 1 103 ? -1.918 11.177 -25.428 1.00 92.88 103 HIS A O 1
ATOM 783 N N . CYS A 1 104 ? -3.330 10.641 -23.771 1.00 90.56 104 CYS A N 1
ATOM 784 C CA . CYS A 1 104 ? -2.642 9.409 -23.409 1.00 90.56 104 CYS A CA 1
ATOM 785 C C . CYS A 1 104 ? -3.489 8.179 -23.756 1.00 90.56 104 CYS A C 1
ATOM 787 O O . CYS A 1 104 ? -4.656 8.091 -23.378 1.00 90.56 104 CYS A O 1
ATOM 789 N N . SER A 1 105 ? -2.901 7.220 -24.476 1.00 93.38 105 SER A N 1
ATOM 790 C CA . SER A 1 105 ? -3.516 5.910 -24.701 1.00 93.38 105 SER A CA 1
ATOM 791 C C . SER A 1 105 ? -3.230 4.965 -23.533 1.00 93.38 105 SER A C 1
ATOM 793 O O . SER A 1 105 ? -2.237 5.118 -22.824 1.00 93.38 105 SER A O 1
ATOM 795 N N . GLU A 1 106 ? -4.067 3.939 -23.361 1.00 88.94 106 GLU A N 1
ATOM 796 C CA . GLU A 1 106 ? -3.893 2.946 -22.290 1.00 88.94 106 GLU A CA 1
ATOM 797 C C . GLU A 1 106 ? -2.555 2.212 -22.358 1.00 88.94 106 GLU A C 1
ATOM 799 O O . GLU A 1 106 ? -1.910 1.996 -21.332 1.00 88.94 106 GLU A O 1
ATOM 804 N N . THR A 1 107 ? -2.108 1.883 -23.568 1.00 92.38 107 THR A N 1
ATOM 805 C CA . THR A 1 107 ? -0.816 1.234 -23.792 1.00 92.38 107 THR A CA 1
ATOM 806 C C . THR A 1 107 ? 0.341 2.158 -23.430 1.00 92.38 107 THR A C 1
ATOM 808 O O . THR A 1 107 ? 1.181 1.781 -22.621 1.00 92.38 107 THR A O 1
ATOM 811 N N . ALA A 1 108 ? 0.332 3.400 -23.924 1.00 91.94 108 ALA A N 1
ATOM 812 C CA . ALA A 1 108 ? 1.376 4.373 -23.617 1.00 91.94 108 ALA A CA 1
ATOM 813 C C . ALA A 1 108 ? 1.430 4.707 -22.117 1.00 91.94 108 ALA A C 1
ATOM 815 O O . ALA A 1 108 ? 2.515 4.840 -21.557 1.00 91.94 108 ALA A O 1
ATOM 816 N N . ALA A 1 109 ? 0.273 4.798 -21.452 1.00 91.50 109 ALA A N 1
ATOM 817 C CA . ALA A 1 109 ? 0.179 5.029 -20.014 1.00 91.50 109 ALA A CA 1
ATOM 818 C C . ALA A 1 109 ? 0.817 3.893 -19.207 1.00 91.50 109 ALA A C 1
ATOM 820 O O . ALA A 1 109 ? 1.567 4.143 -18.260 1.00 91.50 109 ALA A O 1
ATOM 821 N N . LYS A 1 110 ? 0.531 2.646 -19.592 1.00 91.56 110 LYS A N 1
ATOM 822 C CA . LYS A 1 110 ? 1.078 1.464 -18.928 1.00 91.56 110 LYS A CA 1
ATOM 823 C C . LYS A 1 110 ? 2.584 1.354 -19.141 1.00 91.56 110 LYS A C 1
ATOM 825 O O . LYS A 1 110 ? 3.307 1.154 -18.170 1.00 91.56 110 LYS A O 1
ATOM 830 N N . ASP A 1 111 ? 3.044 1.522 -20.376 1.00 92.44 111 ASP A N 1
ATOM 831 C CA . ASP A 1 111 ? 4.463 1.417 -20.715 1.00 92.44 111 ASP A CA 1
ATOM 832 C C . ASP A 1 111 ? 5.275 2.510 -20.011 1.00 92.44 111 ASP A C 1
ATOM 834 O O . ASP A 1 111 ? 6.306 2.223 -19.406 1.00 92.44 111 ASP A O 1
ATOM 838 N N . ALA A 1 112 ? 4.770 3.750 -19.994 1.00 91.25 112 ALA A N 1
ATOM 839 C CA . ALA A 1 112 ? 5.400 4.851 -19.270 1.00 91.25 112 ALA A CA 1
ATOM 840 C C . ALA A 1 112 ? 5.454 4.600 -17.755 1.00 91.25 112 ALA A C 1
ATOM 842 O O . ALA A 1 112 ? 6.468 4.893 -17.126 1.00 91.25 112 ALA A O 1
ATOM 843 N N . MET A 1 113 ? 4.388 4.047 -17.166 1.00 91.19 113 MET A N 1
ATOM 844 C CA . MET A 1 113 ? 4.349 3.707 -15.741 1.00 91.19 113 MET A CA 1
ATOM 845 C C . MET A 1 113 ? 5.369 2.619 -15.390 1.00 91.19 113 MET A C 1
ATOM 847 O O . MET A 1 113 ? 6.125 2.789 -14.436 1.00 91.19 113 MET A O 1
ATOM 851 N N . GLU A 1 114 ? 5.390 1.507 -16.128 1.00 90.25 114 GLU A N 1
ATOM 852 C CA . GLU A 1 114 ? 6.298 0.389 -15.843 1.00 90.25 114 GLU A CA 1
ATOM 853 C C . GLU A 1 114 ? 7.766 0.774 -16.091 1.00 90.25 114 GLU A C 1
ATOM 855 O O . GLU A 1 114 ? 8.637 0.354 -15.334 1.00 90.25 114 GLU A O 1
ATOM 860 N N . ALA A 1 115 ? 8.046 1.641 -17.074 1.00 93.50 115 ALA A N 1
ATOM 861 C CA . ALA A 1 115 ? 9.401 2.111 -17.367 1.00 93.50 115 ALA A CA 1
ATOM 862 C C . ALA A 1 115 ? 10.052 2.892 -16.210 1.00 93.50 115 ALA A C 1
ATOM 864 O O . ALA A 1 115 ? 11.271 2.854 -16.059 1.00 93.50 115 ALA A O 1
ATOM 865 N N . VAL A 1 116 ? 9.262 3.601 -15.396 1.00 90.94 116 VAL A N 1
ATOM 866 C CA . VAL A 1 116 ? 9.775 4.420 -14.279 1.00 90.94 116 VAL A CA 1
ATOM 867 C C . VAL A 1 116 ? 9.505 3.812 -12.905 1.00 90.94 116 VAL A C 1
ATOM 869 O O . VAL A 1 116 ? 9.972 4.352 -11.902 1.00 90.94 116 VAL A O 1
ATOM 872 N N . TRP A 1 117 ? 8.761 2.704 -12.843 1.00 88.31 117 TRP A N 1
ATOM 873 C CA . TRP A 1 117 ? 8.210 2.153 -11.606 1.00 88.31 117 TRP A CA 1
ATOM 874 C C . TRP A 1 117 ? 9.270 1.937 -10.526 1.00 88.31 117 TRP A C 1
ATOM 876 O O . TRP A 1 117 ? 9.147 2.487 -9.436 1.00 88.31 117 TRP A O 1
ATOM 886 N N . GLU A 1 118 ? 10.346 1.219 -10.849 1.00 81.19 118 GLU A N 1
ATOM 887 C CA . GLU A 1 118 ? 11.405 0.895 -9.886 1.00 81.19 118 GLU A CA 1
ATOM 888 C C . GLU A 1 118 ? 12.132 2.131 -9.358 1.00 81.19 118 GLU A C 1
ATOM 890 O O . GLU A 1 118 ? 12.581 2.152 -8.215 1.00 81.19 118 GLU A O 1
ATOM 895 N N . THR A 1 119 ? 12.236 3.180 -10.174 1.00 85.38 119 THR A N 1
ATOM 896 C CA . THR A 1 119 ? 12.870 4.429 -9.746 1.00 85.38 119 THR A CA 1
ATOM 897 C C . THR A 1 119 ? 11.919 5.233 -8.871 1.00 85.38 119 THR A C 1
ATOM 899 O O . THR A 1 119 ? 12.294 5.648 -7.784 1.00 85.38 119 THR A O 1
ATOM 902 N N . CYS A 1 120 ? 10.679 5.444 -9.315 1.00 85.69 120 CYS A N 1
ATOM 903 C CA . CYS A 1 120 ? 9.746 6.345 -8.642 1.00 85.69 120 CYS A CA 1
ATOM 904 C C . CYS A 1 120 ? 9.093 5.736 -7.400 1.00 85.69 120 CYS A C 1
ATOM 906 O O . CYS A 1 120 ? 8.816 6.464 -6.454 1.00 85.69 120 CYS A O 1
ATOM 908 N N . TYR A 1 121 ? 8.820 4.431 -7.396 1.00 82.94 121 TYR A N 1
ATOM 909 C CA . TYR A 1 121 ? 8.192 3.769 -6.254 1.00 82.94 121 TYR A CA 1
ATOM 910 C C . TYR A 1 121 ? 9.160 3.631 -5.072 1.00 82.94 121 TYR A C 1
ATOM 912 O O . TYR A 1 121 ? 8.751 3.778 -3.924 1.00 82.94 121 TYR A O 1
ATOM 920 N N . ASN A 1 122 ? 10.444 3.390 -5.355 1.00 78.25 122 ASN A N 1
ATOM 921 C CA . ASN A 1 122 ? 11.477 3.233 -4.332 1.00 78.25 122 ASN A CA 1
ATOM 922 C C . ASN A 1 122 ? 12.157 4.562 -3.945 1.00 78.25 122 ASN A C 1
ATOM 924 O O . ASN A 1 122 ? 12.966 4.572 -3.017 1.00 78.25 122 ASN A O 1
ATOM 928 N N . ASP A 1 123 ? 11.865 5.678 -4.629 1.00 83.06 123 ASP A N 1
ATOM 929 C CA . ASP A 1 123 ? 12.392 6.992 -4.242 1.00 83.06 123 ASP A CA 1
ATOM 930 C C . ASP A 1 123 ? 11.662 7.485 -2.988 1.00 83.06 123 ASP A C 1
ATOM 932 O O . ASP A 1 123 ? 10.543 7.993 -3.041 1.00 83.06 123 ASP A O 1
ATOM 936 N N . THR A 1 124 ? 12.302 7.326 -1.832 1.00 77.25 124 THR A N 1
ATOM 937 C CA . THR A 1 124 ? 11.764 7.809 -0.557 1.00 77.25 124 THR A CA 1
ATOM 938 C C . THR A 1 124 ? 12.068 9.286 -0.319 1.00 77.25 124 THR A C 1
ATOM 940 O O . THR A 1 124 ? 11.574 9.855 0.656 1.00 77.25 124 THR A O 1
ATOM 943 N N . ARG A 1 125 ? 12.859 9.942 -1.183 1.00 76.62 125 ARG A N 1
ATOM 944 C CA . ARG A 1 125 ? 13.302 11.323 -0.957 1.00 76.62 125 ARG A CA 1
ATOM 945 C C . ARG A 1 125 ? 12.120 12.302 -0.947 1.00 76.62 125 ARG A C 1
ATOM 947 O O . ARG A 1 125 ? 11.149 12.122 -1.678 1.00 76.62 125 ARG A O 1
ATOM 954 N N . PRO A 1 126 ? 12.200 13.383 -0.149 1.00 79.19 126 PRO A N 1
ATOM 955 C CA . PRO A 1 126 ? 13.326 13.799 0.696 1.00 79.19 126 PRO A CA 1
ATOM 956 C C . PRO A 1 126 ? 13.436 13.040 2.032 1.00 79.19 126 PRO A C 1
ATOM 958 O O . PRO A 1 126 ? 14.206 13.456 2.891 1.00 79.19 126 PRO A O 1
ATOM 961 N N . PHE A 1 127 ? 12.674 11.964 2.231 1.00 73.25 127 PHE A N 1
ATOM 962 C CA . PHE A 1 127 ? 12.678 11.171 3.456 1.00 73.25 127 PHE A CA 1
ATOM 963 C C . PHE A 1 127 ? 13.604 9.948 3.343 1.00 73.25 127 PHE A C 1
ATOM 965 O O . PHE A 1 127 ? 13.776 9.350 2.280 1.00 73.25 127 PHE A O 1
ATOM 972 N N . ASP A 1 128 ? 14.192 9.541 4.467 1.00 63.28 128 ASP A N 1
ATOM 973 C CA . ASP A 1 128 ? 15.154 8.428 4.501 1.00 63.28 128 ASP A CA 1
ATOM 974 C C . ASP A 1 128 ? 14.483 7.044 4.430 1.00 63.28 128 ASP A C 1
ATOM 976 O O . ASP A 1 128 ? 15.152 6.028 4.240 1.00 63.28 128 ASP A O 1
ATOM 980 N N . ARG A 1 129 ? 13.157 6.979 4.612 1.00 51.62 129 ARG A N 1
ATOM 981 C CA . ARG A 1 129 ? 12.372 5.743 4.535 1.00 51.62 129 ARG A CA 1
ATOM 982 C C . ARG A 1 129 ? 10.901 6.045 4.245 1.00 51.62 129 ARG A C 1
ATOM 984 O O . ARG A 1 129 ? 10.367 7.028 4.759 1.00 51.62 129 ARG A O 1
ATOM 991 N N . ALA A 1 130 ? 10.243 5.176 3.478 1.00 53.28 130 ALA A N 1
ATOM 992 C CA . ALA A 1 130 ? 8.784 5.132 3.422 1.00 53.28 130 ALA A CA 1
ATOM 993 C C . ALA A 1 130 ? 8.213 4.768 4.819 1.00 53.28 130 ALA A C 1
ATOM 995 O O . ALA A 1 130 ? 8.837 3.949 5.507 1.00 53.28 130 ALA A O 1
ATOM 996 N N . PRO A 1 131 ? 7.100 5.389 5.262 1.00 47.09 131 PRO A N 1
ATOM 997 C CA . PRO A 1 131 ? 6.475 5.122 6.563 1.00 47.09 131 PRO A CA 1
ATOM 998 C C . PRO A 1 131 ? 6.118 3.654 6.818 1.00 47.09 131 PRO A C 1
ATOM 1000 O O . PRO A 1 131 ? 5.685 2.971 5.865 1.00 47.09 131 PRO A O 1
#

Organism: Chenopodium quinoa (NCBI:txid63459)

Radius of gyration: 22.8 Å; chains: 1; bounding box: 39×29×88 Å

Foldseek 3Di:
DDDDDDDDDDDPPPDDPPDPPPFQDQVRVQVVVVVVCPDPVNVVVQVVCVVVVNDQDDQLEGEDPDPDAAQWDQDVVRHIYHPNHDLSVVLVVQLVVQVVDPPDDSVNSNVVCVVCVVPVVQPPPPDPDDD